Protein AF-A0A9E6BA83-F1 (afdb_monomer)

Foldseek 3Di:
DEEEDPVLCCFQLPDPVSGGNPDVVVCVVCVPHHYDD

Secondary structure (DSSP, 8-state):
-EEE--HHHHT---STTS-----HHHHHHTTTSEEE-

Radius of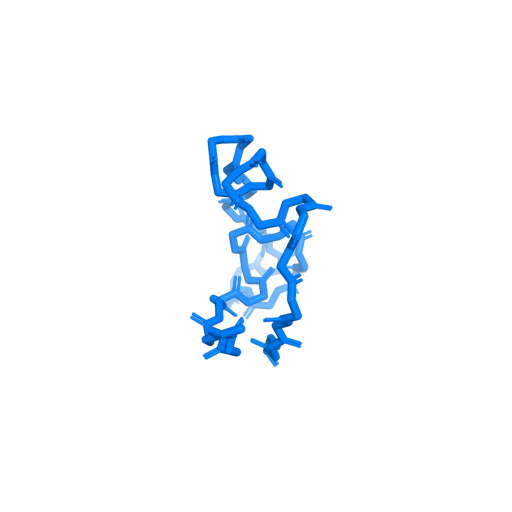 gyration: 10.11 Å; Cα contacts (8 Å, |Δi|>4): 53; chains: 1; bounding box: 21×13×26 Å

Solvent-accessible surface area (backbone atoms only — not comparable to full-atom values): 2268 Å² total; per-residue (Å²): 118,78,45,80,45,65,43,31,37,73,48,39,58,71,43,98,83,62,40,54,57,58,33,70,68,59,53,61,71,43,72,90,47,53,70,50,100

Structure (mmCIF, N/CA/C/O backbone):
data_AF-A0A9E6BA83-F1
#
_entry.id   AF-A0A9E6BA83-F1
#
loop_
_atom_site.group_PDB
_atom_site.id
_atom_site.type_symbol
_atom_site.label_atom_id
_atom_site.label_alt_id
_atom_site.label_comp_id
_atom_site.label_asym_id
_atom_site.label_entity_id
_atom_site.label_seq_id
_atom_site.pdbx_PDB_ins_code
_atom_site.Cartn_x
_atom_site.Cartn_y
_atom_site.Cartn_z
_atom_site.occupancy
_atom_site.B_iso_or_equiv
_atom_site.auth_seq_id
_atom_site.auth_comp_id
_atom_site.auth_asym_id
_atom_site.auth_atom_id
_atom_site.pdbx_PDB_model_num
ATOM 1 N N . MET A 1 1 ? -10.030 -3.589 15.776 1.00 81.31 1 MET A N 1
ATOM 2 C CA . MET A 1 1 ? -9.953 -4.762 14.872 1.00 81.31 1 MET A CA 1
ATOM 3 C C . MET A 1 1 ? -8.674 -4.629 14.077 1.00 81.31 1 MET A C 1
ATOM 5 O O . MET A 1 1 ? -8.447 -3.549 13.547 1.00 81.31 1 MET A O 1
ATOM 9 N N . LYS A 1 2 ? -7.851 -5.680 14.039 1.00 92.88 2 LYS A N 1
ATOM 10 C CA . LYS A 1 2 ? -6.544 -5.653 13.381 1.00 92.88 2 LYS A CA 1
ATOM 11 C C . LYS A 1 2 ? -6.610 -6.410 12.058 1.00 92.88 2 LYS A C 1
ATOM 13 O O . LYS A 1 2 ? -7.110 -7.533 12.043 1.00 92.88 2 LYS A O 1
ATOM 18 N N . VAL A 1 3 ? -6.155 -5.792 10.970 1.00 95.88 3 VAL A N 1
ATOM 19 C CA . VAL A 1 3 ? -6.220 -6.367 9.612 1.00 95.88 3 VAL A CA 1
ATOM 20 C C . VAL A 1 3 ? -4.829 -6.539 9.009 1.00 95.88 3 VAL A C 1
ATOM 22 O O . VAL A 1 3 ? -3.907 -5.799 9.337 1.00 95.88 3 VAL A O 1
ATOM 25 N N . ILE A 1 4 ? -4.673 -7.524 8.129 1.00 97.50 4 ILE A N 1
ATOM 26 C CA . ILE A 1 4 ? -3.454 -7.691 7.332 1.00 97.50 4 ILE A CA 1
ATOM 27 C C . ILE A 1 4 ? -3.707 -7.070 5.962 1.00 97.50 4 ILE A C 1
ATOM 29 O O . ILE A 1 4 ? -4.748 -7.315 5.350 1.00 97.50 4 ILE A O 1
ATOM 33 N N . VAL A 1 5 ? -2.766 -6.261 5.490 1.00 97.19 5 VAL A N 1
ATOM 34 C CA . VAL A 1 5 ? -2.8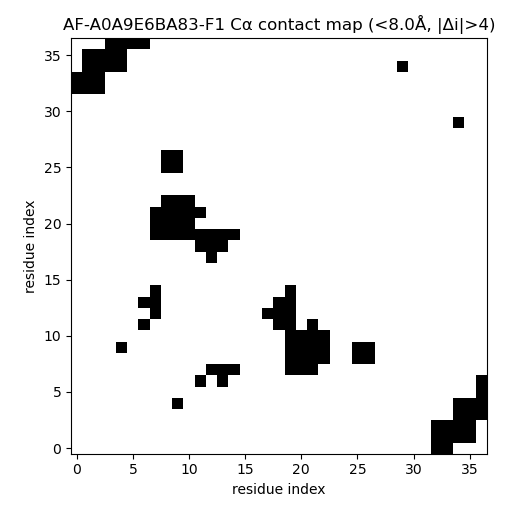60 -5.537 4.219 1.00 97.19 5 VAL A CA 1
ATOM 35 C C . VAL A 1 5 ? -1.580 -5.774 3.446 1.00 97.19 5 VAL A C 1
ATOM 37 O O . VAL A 1 5 ? -0.508 -5.676 4.008 1.00 97.19 5 VAL A O 1
ATOM 40 N N . SER A 1 6 ? -1.645 -6.047 2.148 1.00 97.81 6 SER A N 1
ATOM 41 C CA . SER A 1 6 ? -0.410 -6.148 1.367 1.00 97.81 6 SER A CA 1
ATOM 42 C C . SER A 1 6 ? 0.323 -4.800 1.329 1.00 97.81 6 SER A C 1
ATOM 44 O O . SER A 1 6 ? -0.243 -3.815 0.849 1.00 97.81 6 SER A O 1
ATOM 46 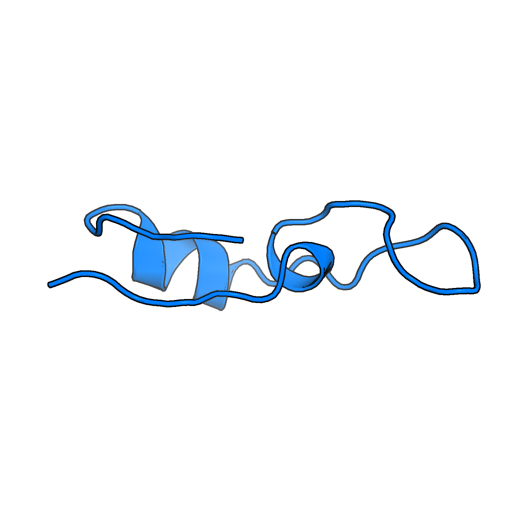N N . ALA A 1 7 ? 1.597 -4.771 1.735 1.00 97.31 7 ALA A N 1
ATOM 47 C CA . ALA A 1 7 ? 2.475 -3.598 1.621 1.00 97.31 7 ALA A CA 1
ATOM 48 C C . ALA A 1 7 ? 2.483 -2.973 0.205 1.00 97.31 7 ALA A C 1
ATOM 50 O O . ALA A 1 7 ? 2.518 -1.754 0.035 1.00 97.31 7 ALA A O 1
ATOM 51 N N . CYS A 1 8 ? 2.328 -3.797 -0.837 1.00 98.25 8 CYS A N 1
ATOM 52 C CA . CYS A 1 8 ? 2.228 -3.353 -2.230 1.00 98.25 8 CYS A CA 1
ATOM 53 C C . CYS A 1 8 ? 1.033 -2.411 -2.473 1.00 98.25 8 CYS A C 1
ATOM 55 O O . CYS A 1 8 ? 1.14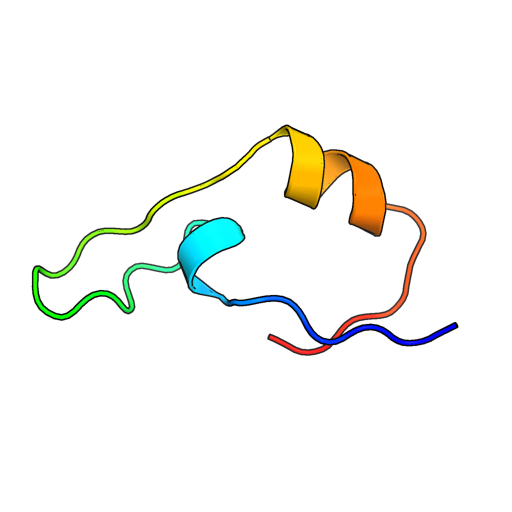5 -1.442 -3.226 1.00 98.25 8 CYS A O 1
ATOM 57 N N . LEU A 1 9 ? -0.107 -2.675 -1.822 1.00 98.25 9 LEU A N 1
ATOM 58 C CA . LEU A 1 9 ? -1.321 -1.851 -1.915 1.00 98.25 9 LEU A CA 1
ATOM 59 C C . LEU A 1 9 ? -1.199 -0.547 -1.120 1.00 98.25 9 LEU A C 1
ATOM 61 O O . LEU A 1 9 ? -1.924 0.407 -1.395 1.00 98.25 9 LEU A O 1
ATOM 65 N N . MET A 1 10 ? -0.256 -0.497 -0.181 1.00 96.69 10 MET A N 1
ATOM 66 C CA . MET A 1 10 ? 0.102 0.700 0.578 1.00 96.69 10 MET A CA 1
ATOM 67 C C . MET A 1 10 ? 1.092 1.601 -0.163 1.00 96.69 10 MET A C 1
ATOM 69 O O . MET A 1 10 ? 1.324 2.735 0.250 1.00 96.69 10 MET A O 1
ATOM 73 N N . GLY A 1 11 ? 1.630 1.131 -1.290 1.00 97.12 11 GLY A N 1
ATOM 74 C CA . GLY A 1 11 ? 2.610 1.862 -2.082 1.00 97.12 11 GLY A CA 1
ATOM 75 C C . GLY A 1 11 ? 4.059 1.474 -1.800 1.00 97.12 11 GLY A C 1
ATOM 76 O O . GLY A 1 11 ? 4.959 2.124 -2.325 1.00 97.12 11 GLY A O 1
ATOM 77 N N . GLU A 1 12 ? 4.313 0.418 -1.023 1.00 97.69 12 GLU A N 1
ATOM 78 C CA . GLU A 1 12 ? 5.675 -0.085 -0.862 1.00 97.69 12 GLU A CA 1
ATOM 79 C C . GLU A 1 12 ? 6.146 -0.818 -2.115 1.00 97.69 12 GLU A C 1
ATOM 81 O O . GLU A 1 12 ? 5.441 -1.662 -2.678 1.00 97.69 12 GLU A O 1
ATOM 86 N N . ASN A 1 13 ? 7.371 -0.508 -2.539 1.00 98.19 13 ASN A N 1
ATOM 87 C CA . ASN A 1 13 ? 8.002 -1.080 -3.723 1.00 98.19 13 ASN A CA 1
ATOM 88 C C . ASN A 1 13 ? 8.509 -2.507 -3.468 1.00 98.19 13 ASN A C 1
ATOM 90 O O . ASN A 1 13 ? 9.707 -2.774 -3.500 1.00 98.19 13 ASN A O 1
ATOM 94 N N . CYS A 1 14 ? 7.585 -3.428 -3.201 1.00 96.75 14 CYS A N 1
ATOM 95 C CA . CYS A 1 14 ? 7.878 -4.828 -2.897 1.00 96.75 14 CYS A CA 1
ATOM 96 C C . CYS A 1 14 ? 7.508 -5.796 -4.032 1.00 96.75 14 CYS A C 1
ATOM 98 O O . CYS A 1 14 ? 7.665 -7.009 -3.888 1.00 96.75 14 CYS A O 1
ATOM 100 N N . LYS A 1 15 ? 7.020 -5.302 -5.181 1.00 97.50 15 LYS A N 1
ATOM 101 C CA . LYS A 1 15 ? 6.820 -6.159 -6.358 1.00 97.50 15 LYS A CA 1
ATOM 102 C C . LYS A 1 15 ? 8.166 -6.631 -6.897 1.00 97.50 15 LYS A C 1
ATOM 104 O O . LYS A 1 15 ? 9.159 -5.911 -6.847 1.00 97.50 15 LYS A O 1
ATOM 109 N N . TYR A 1 16 ? 8.155 -7.786 -7.558 1.00 96.50 16 TYR A N 1
ATOM 110 C CA . TYR A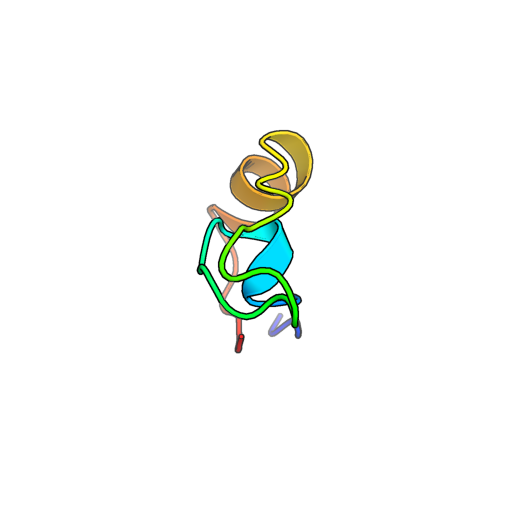 1 16 ? 9.325 -8.330 -8.257 1.00 96.50 16 TYR A CA 1
ATOM 111 C C . TYR A 1 16 ? 9.932 -7.365 -9.295 1.00 96.50 16 TYR A C 1
ATOM 113 O O . TYR A 1 16 ? 11.098 -7.496 -9.648 1.00 96.50 16 TYR A O 1
ATOM 121 N N . ASN A 1 17 ? 9.147 -6.401 -9.792 1.00 97.69 17 ASN A N 1
ATOM 122 C CA . ASN A 1 17 ? 9.578 -5.391 -10.757 1.00 97.69 17 ASN A CA 1
ATOM 123 C C . ASN A 1 17 ? 10.000 -4.054 -10.115 1.00 97.69 17 ASN A C 1
ATOM 125 O O . ASN A 1 17 ? 10.125 -3.060 -10.825 1.00 97.69 17 ASN A O 1
ATOM 129 N N . GLY A 1 18 ? 10.158 -4.004 -8.789 1.00 97.88 18 GLY A N 1
ATOM 130 C CA . GLY A 1 18 ? 10.574 -2.808 -8.050 1.00 97.88 18 GLY A CA 1
ATOM 131 C C . GLY A 1 18 ? 9.504 -1.721 -7.908 1.00 97.88 18 GLY A C 1
ATOM 132 O O . GLY A 1 18 ? 9.805 -0.642 -7.407 1.00 97.88 18 GLY A O 1
ATOM 133 N N . GLY A 1 19 ? 8.268 -1.973 -8.349 1.00 98.12 19 GLY A N 1
ATOM 134 C CA . GLY A 1 19 ? 7.142 -1.051 -8.195 1.00 98.12 19 GLY A CA 1
ATOM 135 C C . GLY A 1 19 ? 6.165 -1.459 -7.092 1.00 98.12 19 GLY A C 1
ATOM 136 O O . GLY A 1 19 ? 6.385 -2.411 -6.343 1.00 98.12 19 GLY A O 1
ATOM 137 N N . ASN A 1 20 ? 5.026 -0.773 -7.060 1.00 98.56 20 ASN A N 1
ATOM 138 C CA . ASN A 1 20 ? 3.913 -1.043 -6.153 1.00 98.56 20 ASN A CA 1
ATOM 139 C C . ASN A 1 20 ? 2.570 -0.983 -6.902 1.00 98.56 20 ASN A C 1
ATOM 141 O O . ASN A 1 20 ? 2.530 -0.697 -8.099 1.00 98.56 20 ASN A O 1
ATOM 145 N N . ASN A 1 21 ? 1.479 -1.289 -6.204 1.00 98.06 21 ASN A N 1
ATOM 146 C CA . ASN A 1 21 ? 0.113 -1.182 -6.712 1.00 98.06 21 ASN A CA 1
ATOM 147 C C . ASN A 1 21 ? -0.723 -0.347 -5.731 1.00 98.06 21 ASN A C 1
ATOM 149 O O . ASN A 1 21 ? -1.784 -0.803 -5.296 1.00 98.06 21 ASN A O 1
ATOM 153 N N . LYS A 1 22 ? -0.225 0.836 -5.337 1.00 98.25 22 LYS A N 1
ATOM 154 C CA . LYS A 1 22 ? -0.902 1.697 -4.361 1.00 98.25 22 LYS A CA 1
ATOM 155 C C . LYS A 1 22 ? -2.389 1.830 -4.692 1.00 98.25 22 LYS A C 1
ATOM 157 O O . LYS A 1 22 ? -2.758 2.207 -5.804 1.00 98.25 22 LYS A O 1
ATOM 162 N N . ASN A 1 23 ? -3.236 1.533 -3.713 1.00 98.44 23 ASN A N 1
ATOM 163 C CA . ASN A 1 23 ? -4.679 1.588 -3.860 1.00 98.44 23 ASN A CA 1
ATOM 164 C C . ASN A 1 23 ? -5.276 2.543 -2.823 1.00 98.44 23 ASN A C 1
ATOM 166 O O . ASN A 1 23 ? -5.375 2.227 -1.639 1.00 98.44 23 ASN A O 1
ATOM 170 N N . GLU A 1 24 ? -5.730 3.704 -3.289 1.00 98.25 24 GLU A N 1
ATOM 171 C CA . GLU A 1 24 ? -6.300 4.749 -2.433 1.00 98.25 24 GLU A CA 1
ATOM 172 C C . GLU A 1 24 ? -7.539 4.288 -1.650 1.00 98.25 24 GLU A C 1
ATOM 174 O O . GLU A 1 24 ? -7.766 4.748 -0.532 1.00 98.25 24 GLU A O 1
ATOM 179 N N . ALA A 1 25 ? -8.339 3.360 -2.187 1.00 98.12 25 ALA A N 1
ATOM 180 C CA . ALA A 1 25 ? -9.491 2.823 -1.464 1.00 98.12 25 ALA A CA 1
ATOM 181 C C . ALA A 1 25 ? -9.053 1.971 -0.264 1.00 98.12 25 ALA A C 1
ATOM 183 O O . ALA A 1 25 ? -9.659 2.067 0.802 1.00 98.12 25 ALA A O 1
ATOM 184 N N . VAL A 1 26 ? -7.969 1.200 -0.408 1.00 97.38 26 VAL A N 1
ATOM 185 C CA . VAL A 1 26 ? -7.372 0.434 0.698 1.00 97.38 26 VAL A CA 1
ATOM 186 C C . VAL A 1 26 ? -6.795 1.381 1.747 1.00 97.38 26 VAL A C 1
ATOM 188 O O . VAL A 1 26 ? -7.093 1.213 2.927 1.00 97.38 26 VAL A O 1
ATOM 191 N N . CYS A 1 27 ? -6.063 2.421 1.333 1.00 96.88 27 CYS A N 1
ATOM 192 C CA . CYS A 1 27 ? -5.527 3.424 2.258 1.00 96.88 27 CYS A CA 1
ATOM 193 C C . CYS A 1 27 ? -6.638 4.121 3.060 1.00 96.88 27 CYS A C 1
A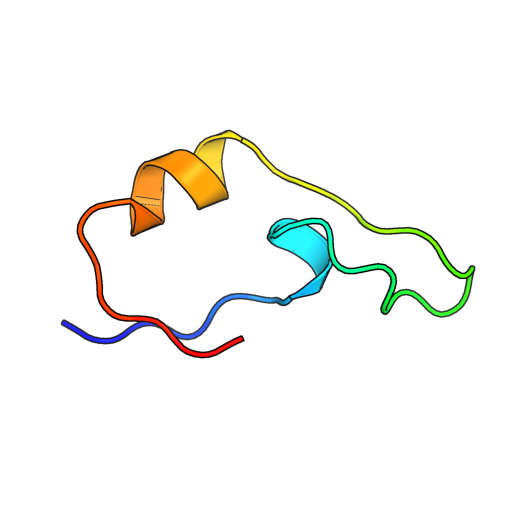TOM 195 O O . CYS A 1 27 ? -6.511 4.290 4.269 1.00 96.88 27 CYS A O 1
ATOM 197 N N . ARG A 1 28 ? -7.756 4.476 2.412 1.00 97.88 28 ARG A N 1
ATOM 198 C CA . ARG A 1 28 ? -8.925 5.060 3.092 1.00 97.88 28 ARG A CA 1
ATOM 199 C C . ARG A 1 28 ? -9.611 4.066 4.022 1.00 97.88 28 ARG A C 1
ATOM 201 O O . ARG A 1 28 ? -10.019 4.449 5.111 1.00 97.88 28 ARG A O 1
ATOM 208 N N . PHE A 1 29 ? -9.736 2.805 3.610 1.00 95.88 29 PHE A N 1
ATOM 209 C CA . PHE A 1 29 ? -10.380 1.766 4.412 1.00 95.88 29 PHE A CA 1
ATOM 210 C C . PHE A 1 29 ? -9.649 1.508 5.733 1.00 95.88 29 PHE A C 1
ATOM 212 O O . PHE A 1 29 ? -10.310 1.211 6.726 1.00 95.88 29 PHE A O 1
ATOM 219 N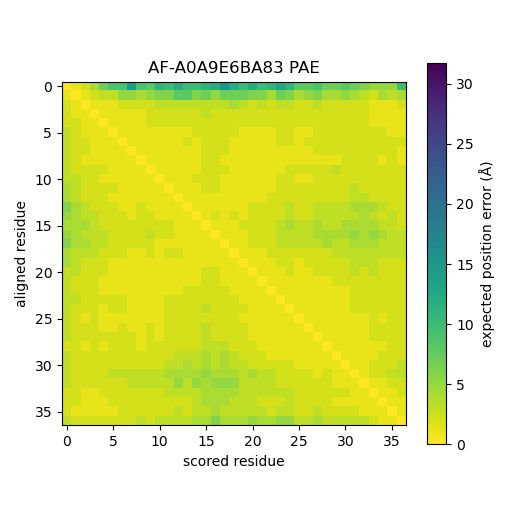 N . ILE A 1 30 ? -8.318 1.615 5.761 1.00 96.12 30 ILE A N 1
ATOM 220 C CA . ILE A 1 30 ? -7.518 1.337 6.963 1.00 96.12 30 ILE A CA 1
ATOM 221 C C . ILE A 1 30 ? -7.101 2.583 7.749 1.00 96.12 30 ILE A C 1
ATOM 223 O O . ILE A 1 30 ? -6.419 2.442 8.759 1.00 96.12 30 ILE A O 1
ATOM 227 N N . ALA A 1 31 ? -7.504 3.782 7.317 1.00 95.56 31 ALA A N 1
ATOM 228 C CA . ALA A 1 31 ? -7.096 5.049 7.931 1.00 95.56 31 ALA A CA 1
ATOM 229 C C . ALA A 1 31 ? -7.420 5.142 9.437 1.00 95.56 31 ALA A C 1
ATOM 231 O O . ALA A 1 31 ? -6.745 5.851 10.175 1.00 95.56 31 ALA A O 1
ATOM 232 N N . ASP A 1 32 ? -8.439 4.414 9.888 1.00 96.00 32 ASP A N 1
ATOM 233 C CA . ASP A 1 32 ? -8.937 4.353 11.263 1.00 96.00 32 ASP A CA 1
ATOM 234 C C . ASP A 1 32 ? -8.729 2.972 11.922 1.00 96.00 32 ASP A C 1
ATOM 236 O O . ASP A 1 32 ? -9.366 2.659 12.929 1.00 96.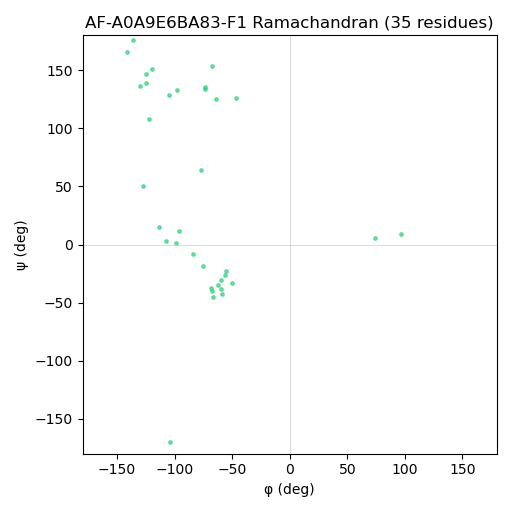00 32 ASP A O 1
ATOM 240 N N . LYS A 1 33 ? -7.881 2.104 11.351 1.00 95.56 33 LYS A N 1
ATOM 241 C CA . LYS A 1 33 ? -7.707 0.711 11.797 1.00 95.56 33 LYS A CA 1
ATOM 242 C C . LYS A 1 33 ? -6.251 0.412 12.111 1.00 95.56 33 LYS A C 1
ATOM 244 O O . LYS A 1 33 ? -5.343 0.888 11.442 1.00 95.56 33 LYS A O 1
ATOM 249 N N . GLU A 1 34 ? -6.026 -0.453 13.092 1.00 97.12 34 GLU A N 1
ATOM 250 C CA . GLU A 1 34 ? -4.710 -1.057 13.279 1.00 97.12 34 GLU A CA 1
ATOM 251 C C . GLU A 1 34 ? -4.474 -2.110 12.191 1.00 97.12 34 GLU A C 1
ATOM 253 O O . GLU A 1 34 ? -5.348 -2.938 11.911 1.00 97.12 34 GLU A O 1
ATOM 258 N N . PHE A 1 35 ? -3.286 -2.119 11.592 1.00 95.69 35 PHE A N 1
ATOM 259 C CA . PHE A 1 35 ? -2.940 -3.091 10.560 1.00 95.69 35 PHE A CA 1
ATOM 260 C C . PHE A 1 35 ? -1.492 -3.573 10.659 1.00 95.69 35 PHE A C 1
ATOM 262 O O . PHE A 1 35 ? -0.677 -3.011 11.390 1.00 95.69 35 PHE A O 1
ATOM 269 N N . ILE A 1 36 ? -1.207 -4.664 9.951 1.00 96.62 36 ILE A N 1
ATOM 270 C CA . ILE A 1 36 ? 0.140 -5.183 9.684 1.00 96.62 36 ILE A CA 1
ATOM 271 C C . ILE A 1 36 ? 0.276 -5.304 8.168 1.00 96.62 36 ILE A C 1
ATOM 273 O O . ILE A 1 36 ? -0.684 -5.712 7.504 1.00 96.62 36 ILE A O 1
ATOM 277 N N . THR A 1 37 ? 1.444 -4.939 7.644 1.00 92.94 37 THR A N 1
ATOM 2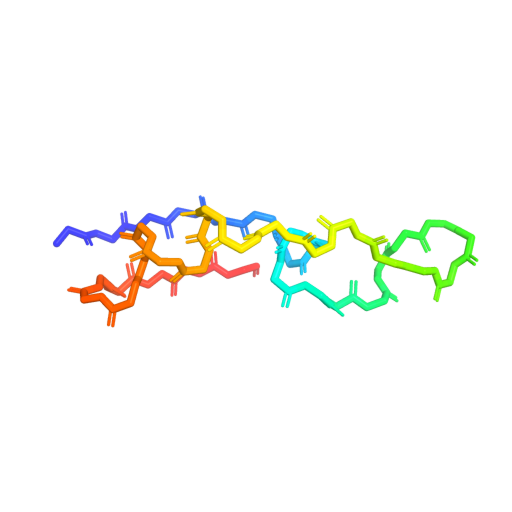78 C CA . THR A 1 37 ? 1.777 -5.004 6.216 1.00 92.94 37 THR A CA 1
ATOM 279 C C . THR A 1 37 ? 2.770 -6.094 5.878 1.00 92.94 37 THR A C 1
ATOM 281 O O . THR A 1 37 ? 3.648 -6.337 6.736 1.00 92.94 37 THR A O 1
#

Mean predicted aligned error: 2.13 Å

Sequence (37 aa):
MKVIVSACLMGENCKYNGGNNKNEAVCRFIADKEFIT

pLDDT: mean 96.59, std 2.87, range [81.31, 98.56]